Protein AF-A0A947CRC7-F1 (afdb_monomer_lite)

Secondary structure (DSSP, 8-state):
--------------------HHHHHHHHHHHHHHHHSSSSEEEEETTEEEEESSHHHHHHHHHHHHTSTTTTTT--HHHHHHHHHH---SSSSBPPPGGGS--

Structure (mmCIF, N/CA/C/O backbone):
data_AF-A0A947CRC7-F1
#
_entry.id   AF-A0A947CRC7-F1
#
loop_
_atom_site.group_PDB
_atom_site.id
_atom_site.type_symbol
_atom_site.label_atom_id
_atom_site.label_alt_id
_atom_site.label_comp_id
_atom_site.label_asym_id
_atom_site.label_entity_id
_atom_site.label_seq_id
_atom_site.pdbx_PDB_ins_code
_atom_site.Cartn_x
_atom_site.Cartn_y
_atom_site.Cartn_z
_atom_site.occupancy
_atom_site.B_iso_or_equiv
_atom_site.auth_seq_id
_atom_site.auth_comp_id
_atom_site.auth_asym_id
_atom_site.auth_atom_id
_atom_site.pdbx_PDB_model_num
ATOM 1 N N . MET A 1 1 ? -13.797 -27.991 -42.449 1.00 42.94 1 MET A N 1
ATOM 2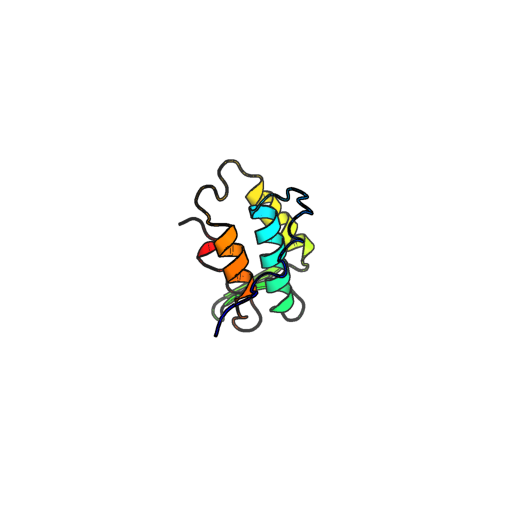 C CA . MET A 1 1 ? -12.373 -28.157 -42.091 1.00 42.94 1 MET A CA 1
ATOM 3 C C . MET A 1 1 ? -11.664 -26.827 -42.311 1.00 42.94 1 MET A C 1
ATOM 5 O O . MET A 1 1 ? -11.766 -26.327 -43.418 1.00 42.94 1 MET A O 1
ATOM 9 N N . LEU A 1 2 ? -10.967 -26.322 -41.275 1.00 43.25 2 LEU A N 1
ATOM 10 C CA . LEU A 1 2 ? -10.079 -25.135 -41.240 1.00 43.25 2 LEU A CA 1
ATOM 11 C C . LEU A 1 2 ? -10.786 -23.771 -41.457 1.00 43.25 2 LEU A C 1
ATOM 13 O O . LEU A 1 2 ? -11.602 -23.645 -42.350 1.00 43.25 2 LEU A O 1
ATOM 17 N N . LYS A 1 3 ? -10.539 -22.692 -40.704 1.00 39.03 3 LYS A N 1
ATOM 18 C CA . LYS A 1 3 ? -9.402 -22.310 -39.850 1.00 39.03 3 LYS A CA 1
ATOM 19 C C . LYS A 1 3 ? -9.865 -21.245 -38.837 1.00 39.03 3 LYS A C 1
ATOM 21 O O . LYS A 1 3 ? -10.722 -20.424 -39.136 1.00 39.03 3 LYS A O 1
ATOM 26 N N . ARG A 1 4 ? -9.260 -21.291 -37.651 1.00 52.75 4 ARG A N 1
ATOM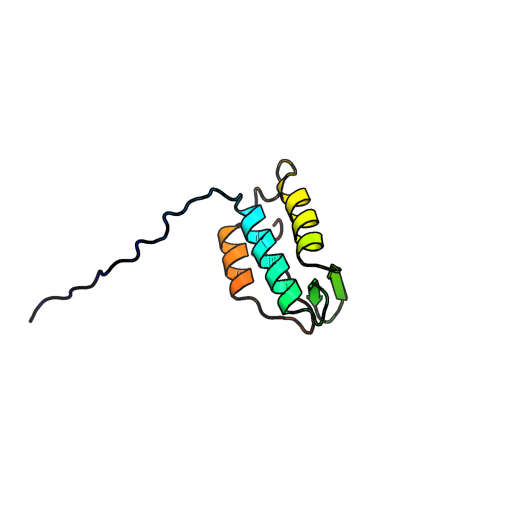 27 C CA . ARG A 1 4 ? -9.367 -20.334 -36.543 1.00 52.75 4 ARG A CA 1
ATOM 28 C C . ARG A 1 4 ? -9.008 -18.916 -37.008 1.00 52.75 4 ARG A C 1
ATOM 30 O O . ARG A 1 4 ? -7.975 -18.755 -37.650 1.00 52.75 4 ARG A O 1
ATOM 37 N N . VAL A 1 5 ? -9.786 -17.919 -36.594 1.00 48.03 5 VAL A N 1
ATOM 38 C CA . VAL A 1 5 ? -9.334 -16.522 -36.500 1.00 48.03 5 VAL A CA 1
ATOM 39 C C . VAL A 1 5 ? -9.546 -16.095 -35.051 1.00 48.03 5 VAL A C 1
ATOM 41 O O . VAL A 1 5 ? -10.604 -15.620 -34.659 1.00 48.03 5 VAL A O 1
ATOM 44 N N . TRP A 1 6 ? -8.541 -16.408 -34.236 1.00 51.34 6 TRP A N 1
ATOM 45 C CA . TRP A 1 6 ? -8.213 -15.634 -33.044 1.00 51.34 6 TRP A CA 1
ATOM 46 C C . TRP A 1 6 ? -7.574 -14.315 -33.506 1.00 51.34 6 TRP A C 1
ATOM 48 O O . TRP A 1 6 ? -6.994 -14.302 -34.590 1.00 51.34 6 TRP A O 1
ATOM 58 N N . LEU A 1 7 ? -7.601 -13.288 -32.647 1.00 51.75 7 LEU A N 1
ATOM 59 C CA . LEU A 1 7 ? -6.914 -11.982 -32.752 1.00 51.75 7 LEU A CA 1
ATOM 60 C C . LEU A 1 7 ? -7.787 -10.803 -33.215 1.00 51.75 7 LEU A C 1
ATOM 62 O O . LEU A 1 7 ? -7.672 -10.306 -34.328 1.00 51.75 7 LEU A O 1
ATOM 66 N N . LEU A 1 8 ? -8.582 -10.292 -32.280 1.00 51.62 8 LEU A N 1
ATOM 67 C CA . LEU A 1 8 ? -8.821 -8.859 -32.093 1.00 51.62 8 LEU A CA 1
ATOM 68 C C . LEU A 1 8 ? -8.641 -8.672 -30.582 1.00 51.62 8 LEU A C 1
ATOM 70 O O . LEU A 1 8 ? -9.477 -9.113 -29.809 1.00 51.62 8 LEU A O 1
ATOM 74 N N . GLY A 1 9 ? -7.492 -8.260 -30.069 1.00 45.28 9 GLY A N 1
ATOM 75 C CA . GLY A 1 9 ? -6.717 -7.103 -30.491 1.00 45.28 9 GLY A CA 1
ATOM 76 C C . GLY A 1 9 ? -6.578 -6.238 -29.244 1.00 45.28 9 GLY A C 1
ATOM 77 O O . GLY A 1 9 ? -7.165 -5.167 -29.165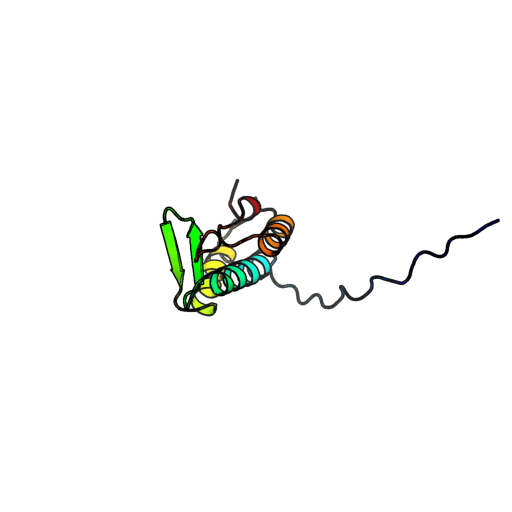 1.00 45.28 9 GLY A O 1
ATOM 78 N N . ALA A 1 10 ? -5.896 -6.787 -28.234 1.00 51.88 10 ALA A N 1
ATOM 79 C CA . ALA A 1 10 ? -5.477 -6.070 -27.041 1.00 51.88 10 ALA A CA 1
ATOM 80 C C . ALA A 1 10 ? -4.485 -4.988 -27.481 1.00 51.88 10 ALA A C 1
ATOM 82 O O . ALA A 1 10 ? -3.326 -5.279 -27.766 1.00 51.88 10 ALA A O 1
ATOM 83 N N . LEU A 1 11 ? -4.973 -3.762 -27.650 1.00 51.62 11 LEU A N 1
ATOM 84 C CA . LEU A 1 11 ? -4.154 -2.634 -28.073 1.00 51.62 11 LEU A CA 1
ATOM 85 C C . LEU A 1 11 ? -4.716 -1.335 -27.494 1.00 51.62 11 LEU A C 1
ATOM 87 O O . LEU A 1 11 ? -5.252 -0.518 -28.229 1.00 51.62 11 LEU A O 1
ATOM 91 N N . LEU A 1 12 ? -4.613 -1.176 -26.173 1.00 47.69 12 LEU A N 1
ATOM 92 C CA . LEU A 1 12 ? -4.823 0.099 -25.467 1.00 47.69 12 LEU A CA 1
ATOM 93 C C . LEU A 1 12 ? -3.934 0.218 -24.205 1.00 47.69 12 LEU A C 1
ATOM 95 O O . LEU A 1 12 ? -4.263 0.956 -23.289 1.00 47.69 12 LEU A O 1
ATOM 99 N N . ALA A 1 13 ? -2.779 -0.458 -24.167 1.00 48.44 13 ALA A N 1
ATOM 100 C CA . ALA A 1 13 ? -1.758 -0.287 -23.120 1.00 48.44 13 ALA A CA 1
ATOM 101 C C . ALA A 1 13 ? -0.670 0.727 -23.544 1.00 48.44 13 ALA A C 1
ATOM 103 O O . ALA A 1 13 ? 0.522 0.475 -23.408 1.00 48.44 13 ALA A O 1
ATOM 104 N N . ALA A 1 14 ? -1.074 1.847 -24.156 1.00 44.84 14 ALA A N 1
ATOM 105 C CA . ALA A 1 14 ? -0.159 2.859 -24.700 1.00 44.84 14 ALA A CA 1
ATOM 106 C C . ALA A 1 14 ? -0.528 4.292 -24.278 1.00 44.84 14 ALA A C 1
ATOM 108 O O . ALA A 1 14 ? -0.453 5.226 -25.074 1.00 44.84 14 ALA A O 1
ATOM 109 N N . LEU A 1 15 ? -0.893 4.468 -23.008 1.00 43.09 15 LEU A N 1
ATOM 110 C CA . LEU A 1 15 ? -0.729 5.73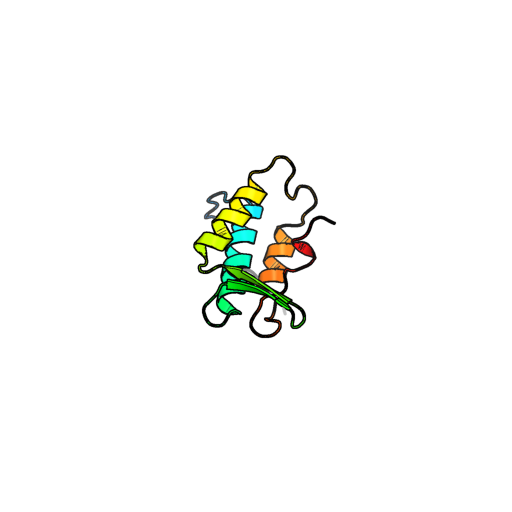5 -22.295 1.00 43.09 15 LEU A CA 1
ATOM 111 C C . LEU A 1 15 ? 0.244 5.499 -21.139 1.00 43.09 15 LEU A C 1
ATOM 113 O O . LEU A 1 15 ? -0.124 5.563 -19.975 1.00 43.09 15 LEU A O 1
ATOM 117 N N . GLY A 1 16 ? 1.495 5.187 -21.487 1.00 39.97 16 GLY A N 1
ATOM 118 C CA . GLY A 1 16 ? 2.613 5.319 -20.563 1.00 39.97 16 GLY A CA 1
ATOM 119 C C . GLY A 1 16 ? 2.822 6.797 -20.235 1.00 39.97 16 GLY A C 1
ATOM 120 O O . GLY A 1 16 ? 3.604 7.479 -20.893 1.00 39.97 16 GLY A O 1
ATOM 121 N N . CYS A 1 17 ? 2.093 7.291 -19.238 1.00 41.16 17 CYS A N 1
ATOM 122 C CA . CYS A 1 17 ? 2.649 8.239 -18.285 1.00 41.16 17 CYS A CA 1
ATOM 123 C C . CYS A 1 17 ? 3.438 7.360 -17.315 1.00 41.16 17 CYS A C 1
ATOM 125 O O . CYS A 1 17 ? 2.837 6.529 -16.647 1.00 41.16 17 CYS A O 1
ATOM 127 N N . GLY A 1 18 ? 4.767 7.437 -17.342 1.00 44.34 18 GLY A N 1
ATOM 128 C CA . GLY A 1 18 ? 5.620 6.646 -16.458 1.00 44.34 18 GLY A CA 1
ATOM 129 C C . GLY A 1 18 ? 5.462 7.109 -15.017 1.00 44.34 18 GLY A C 1
ATOM 130 O O . GLY A 1 18 ? 6.221 7.969 -14.578 1.00 44.34 18 GLY A O 1
ATOM 131 N N . SER A 1 19 ? 4.452 6.588 -14.330 1.00 60.22 19 SER A N 1
ATOM 132 C CA . SER A 1 19 ? 4.406 6.577 -12.875 1.00 60.22 19 SER A CA 1
ATOM 133 C C . SER A 1 19 ? 5.391 5.514 -12.403 1.00 60.22 19 SER A C 1
ATOM 135 O O . SER A 1 19 ? 5.510 4.456 -13.025 1.00 60.22 19 SER A O 1
ATOM 137 N N . ASP A 1 20 ? 6.150 5.826 -11.360 1.00 84.25 20 ASP A N 1
ATOM 138 C CA . ASP A 1 20 ? 7.022 4.852 -10.717 1.00 84.25 20 ASP A CA 1
ATOM 139 C C . ASP A 1 20 ? 6.172 3.645 -10.260 1.00 84.25 20 ASP A C 1
ATOM 141 O O . ASP A 1 20 ? 5.068 3.858 -9.748 1.00 84.25 20 ASP A O 1
ATOM 145 N N . PRO A 1 21 ? 6.604 2.387 -10.471 1.00 88.50 21 PRO A N 1
ATOM 146 C CA . PRO A 1 21 ? 5.793 1.224 -10.111 1.00 88.50 21 PRO A CA 1
ATOM 147 C C . PRO A 1 21 ? 5.477 1.169 -8.606 1.00 88.50 21 PRO A C 1
ATOM 149 O O . PRO A 1 21 ? 4.416 0.672 -8.230 1.00 88.50 21 PRO A O 1
ATOM 152 N N . CYS A 1 22 ? 6.329 1.751 -7.753 1.00 88.81 22 CYS A N 1
ATOM 153 C CA . CYS A 1 22 ? 6.029 1.945 -6.338 1.00 88.81 22 CYS A CA 1
ATOM 154 C C . CYS A 1 22 ? 4.903 2.968 -6.140 1.00 88.81 22 CYS A C 1
ATOM 156 O O . CYS A 1 22 ? 4.004 2.732 -5.336 1.00 88.81 22 CYS A O 1
ATOM 158 N N . GLU A 1 23 ? 4.893 4.081 -6.883 1.00 89.56 23 GLU A N 1
ATOM 159 C CA . GLU A 1 23 ? 3.821 5.088 -6.811 1.00 89.56 23 GLU A CA 1
ATOM 160 C C . GLU A 1 23 ? 2.473 4.490 -7.249 1.00 89.56 23 GLU A C 1
ATOM 162 O O . GLU A 1 23 ? 1.477 4.648 -6.543 1.00 89.56 23 GLU A O 1
ATOM 167 N N . GLU A 1 24 ? 2.441 3.711 -8.337 1.00 91.56 24 GLU A N 1
ATOM 168 C CA . GLU A 1 24 ? 1.218 3.015 -8.766 1.00 91.56 24 GLU A CA 1
ATOM 169 C C . GLU A 1 24 ? 0.739 1.986 -7.728 1.00 91.56 24 GLU A C 1
ATOM 171 O O . GLU A 1 24 ? -0.449 1.953 -7.383 1.00 91.56 24 GLU A O 1
ATOM 176 N N . ALA A 1 25 ? 1.647 1.158 -7.203 1.00 92.00 25 ALA A N 1
ATOM 177 C CA . ALA A 1 25 ? 1.323 0.199 -6.150 1.00 92.00 25 ALA A CA 1
ATOM 178 C C . ALA A 1 25 ? 0.759 0.902 -4.907 1.00 92.00 25 ALA A C 1
ATOM 180 O O . ALA A 1 25 ? -0.257 0.478 -4.357 1.00 92.00 25 ALA A O 1
ATOM 181 N N . SER A 1 26 ? 1.362 2.023 -4.517 1.00 91.31 26 SER A N 1
ATOM 182 C CA . SER A 1 26 ? 0.955 2.839 -3.372 1.00 91.31 26 SER A CA 1
ATOM 183 C C . SER A 1 26 ? -0.451 3.410 -3.535 1.00 91.31 26 SER A C 1
ATOM 185 O O . SER A 1 26 ? -1.272 3.307 -2.623 1.00 91.31 26 SER A O 1
ATOM 187 N N . GLU A 1 27 ? -0.770 3.963 -4.708 1.00 93.88 27 GLU A N 1
ATOM 188 C CA . GLU A 1 27 ? -2.114 4.465 -5.008 1.00 93.88 27 GLU A CA 1
ATOM 189 C C . GLU A 1 27 ? -3.169 3.360 -4.883 1.00 93.88 27 GLU A C 1
ATOM 191 O O . GLU A 1 27 ? -4.242 3.578 -4.308 1.00 93.88 27 GLU A O 1
ATOM 196 N N . LYS A 1 28 ? -2.871 2.160 -5.397 1.00 94.88 28 LYS A N 1
ATOM 197 C CA . LYS A 1 28 ? -3.783 1.010 -5.326 1.00 94.88 28 LYS A CA 1
ATOM 198 C C . LYS A 1 28 ? -3.933 0.487 -3.901 1.00 94.88 28 LYS A C 1
ATOM 200 O O . LYS A 1 28 ? -5.062 0.250 -3.473 1.00 94.88 28 LYS A O 1
ATOM 205 N N . LEU A 1 29 ? -2.833 0.361 -3.159 1.00 94.56 29 LEU A N 1
ATOM 206 C CA . LEU A 1 29 ? -2.831 -0.051 -1.754 1.00 94.56 29 LEU A CA 1
ATOM 207 C C . LEU A 1 29 ? -3.690 0.894 -0.913 1.00 94.56 29 LEU A C 1
ATOM 209 O O . LEU A 1 29 ? -4.603 0.452 -0.216 1.00 94.56 29 LEU A O 1
ATOM 213 N N . CYS A 1 30 ? -3.450 2.202 -1.026 1.00 95.75 30 CYS A N 1
ATOM 214 C CA . CYS A 1 30 ? -4.208 3.213 -0.299 1.00 95.75 30 CYS A CA 1
ATOM 215 C C . CYS A 1 30 ? -5.684 3.211 -0.690 1.00 95.75 30 CYS A C 1
ATOM 217 O O . CYS A 1 30 ? -6.545 3.240 0.188 1.00 95.75 30 CYS A O 1
ATOM 219 N N . ALA A 1 31 ? -6.001 3.125 -1.987 1.00 95.94 31 ALA A N 1
ATOM 220 C CA . ALA A 1 31 ? -7.384 3.015 -2.439 1.00 95.94 31 ALA A CA 1
ATOM 221 C C . ALA A 1 31 ? -8.082 1.806 -1.804 1.00 95.94 31 ALA A C 1
ATOM 223 O O . ALA A 1 31 ? -9.188 1.940 -1.280 1.00 95.94 31 ALA A O 1
ATOM 224 N N . ARG A 1 32 ? -7.412 0.650 -1.778 1.00 95.62 32 ARG A N 1
ATOM 225 C CA . ARG A 1 32 ? -7.982 -0.578 -1.231 1.00 95.62 32 ARG A CA 1
ATOM 226 C C . ARG A 1 32 ? -8.164 -0.522 0.282 1.00 95.62 32 ARG A C 1
ATOM 228 O O . ARG A 1 32 ? -9.212 -0.929 0.778 1.00 95.62 32 ARG A O 1
ATOM 235 N N . ALA A 1 33 ? -7.213 0.063 1.004 1.00 96.38 33 ALA A N 1
ATOM 236 C CA . ALA A 1 33 ? -7.338 0.321 2.436 1.00 96.38 33 ALA A CA 1
ATOM 237 C C . ALA A 1 33 ? -8.525 1.235 2.773 1.00 96.38 33 ALA A C 1
ATOM 239 O O . ALA A 1 33 ? -9.251 0.959 3.727 1.00 96.38 33 ALA A O 1
ATOM 240 N N . CYS A 1 34 ? -8.768 2.285 1.982 1.00 95.75 34 CYS A N 1
ATOM 241 C CA . CYS A 1 34 ? -9.936 3.159 2.150 1.00 95.75 34 CYS A CA 1
ATOM 242 C C . CYS A 1 34 ? -11.257 2.472 1.796 1.00 95.75 34 CYS A C 1
ATOM 244 O O . CYS A 1 34 ? -12.284 2.774 2.391 1.00 95.75 34 CYS A O 1
ATOM 246 N N . GLU A 1 35 ? -11.255 1.575 0.809 1.00 95.38 35 GLU A N 1
ATOM 247 C CA . GLU A 1 35 ? -12.444 0.793 0.456 1.00 95.38 35 GLU A CA 1
ATOM 248 C C . GLU A 1 35 ? -12.797 -0.238 1.529 1.00 95.38 35 GLU A C 1
ATOM 250 O O . GLU A 1 35 ? -13.976 -0.520 1.745 1.00 95.38 35 GLU A O 1
ATOM 255 N N . CYS A 1 36 ? -11.785 -0.817 2.176 1.00 94.56 36 CYS A N 1
ATOM 256 C CA . CYS A 1 36 ? -11.973 -1.764 3.267 1.00 94.56 36 CYS A CA 1
ATOM 257 C C . CYS A 1 36 ? -12.358 -1.086 4.580 1.00 94.56 36 CYS A C 1
ATOM 259 O O . CYS A 1 36 ? -13.115 -1.661 5.360 1.00 94.56 36 CYS A O 1
ATOM 261 N N . GLY A 1 37 ? -11.837 0.112 4.834 1.00 88.31 37 GLY A N 1
ATOM 262 C CA . GLY A 1 37 ? -12.119 0.831 6.061 1.00 88.31 37 GLY A CA 1
ATOM 263 C C . GLY A 1 37 ? -13.471 1.540 6.050 1.00 88.31 37 GLY A C 1
ATOM 264 O O . GLY A 1 37 ? -13.950 2.069 5.050 1.00 88.31 37 GLY A O 1
ATOM 265 N N . ASN A 1 38 ? -14.123 1.549 7.209 1.00 85.50 38 ASN A N 1
ATOM 266 C CA . ASN A 1 38 ? -15.460 2.112 7.382 1.00 85.50 38 ASN A CA 1
ATOM 267 C C . ASN A 1 38 ? -15.406 3.606 7.758 1.00 85.50 38 ASN A C 1
ATOM 269 O O . ASN A 1 38 ? -15.934 4.019 8.792 1.00 85.50 38 ASN A O 1
ATOM 273 N N . GLY A 1 39 ? -14.730 4.405 6.929 1.00 84.56 39 GLY A N 1
ATOM 274 C CA . GLY A 1 39 ? -14.569 5.855 7.105 1.00 84.56 39 GLY A CA 1
ATOM 275 C C . GLY A 1 39 ? -13.117 6.334 7.085 1.00 84.56 39 GLY A C 1
ATOM 276 O O . GLY A 1 39 ? -12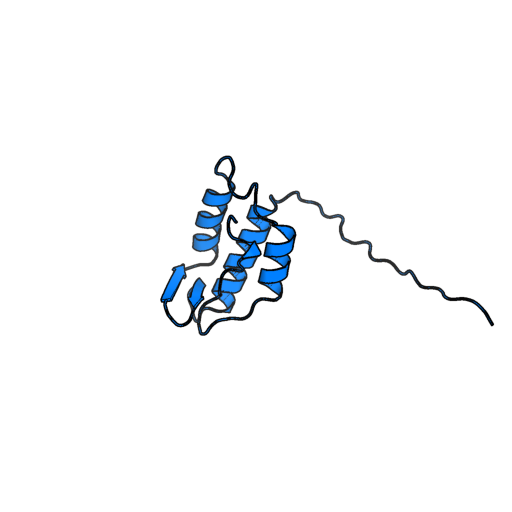.876 7.450 6.638 1.00 84.56 39 GLY A O 1
ATOM 277 N N . ASP A 1 40 ? -12.183 5.466 7.474 1.00 93.31 40 ASP A N 1
ATOM 278 C CA . ASP A 1 40 ? -10.734 5.690 7.427 1.00 93.31 40 ASP A CA 1
ATOM 279 C C . ASP A 1 40 ? -10.078 4.704 6.449 1.00 93.31 40 ASP A C 1
ATOM 281 O O . ASP A 1 40 ? -10.669 3.688 6.094 1.00 93.31 40 ASP A O 1
ATOM 285 N N . CYS A 1 41 ? -8.840 4.958 6.033 1.00 95.50 41 CYS A N 1
ATOM 286 C CA . CYS A 1 41 ? -8.061 4.030 5.215 1.00 95.50 41 CYS A CA 1
ATOM 287 C C . CYS A 1 41 ? -7.188 3.161 6.112 1.00 95.50 41 CYS A C 1
ATOM 289 O O . CYS A 1 41 ? -6.178 3.636 6.627 1.00 95.50 41 CYS A O 1
ATOM 291 N N . ALA A 1 42 ? -7.583 1.908 6.327 1.00 95.94 42 ALA A N 1
ATOM 292 C CA . ALA A 1 42 ? -6.943 1.050 7.316 1.00 95.94 42 ALA A CA 1
ATOM 293 C C . ALA A 1 42 ? -6.180 -0.113 6.679 1.00 95.94 42 ALA A C 1
ATOM 295 O O . ALA A 1 42 ? -6.733 -0.847 5.862 1.00 95.94 42 ALA A O 1
ATOM 296 N N . PHE A 1 43 ? -4.934 -0.309 7.111 1.00 94.44 43 PHE A N 1
ATOM 297 C CA . PHE A 1 43 ? -4.133 -1.496 6.821 1.00 94.44 43 PHE A CA 1
ATOM 298 C C . PHE A 1 43 ? -4.012 -2.377 8.053 1.00 94.44 43 PHE A C 1
ATOM 300 O O . PHE A 1 43 ? -3.826 -1.868 9.158 1.00 94.44 43 PHE A O 1
ATOM 307 N N . GLY A 1 44 ? -4.070 -3.690 7.866 1.00 92.94 44 GLY A N 1
ATOM 308 C CA . GLY A 1 44 ? -3.892 -4.669 8.932 1.00 92.94 44 GLY A CA 1
ATOM 309 C C . GLY A 1 44 ? -4.940 -5.768 8.892 1.00 92.94 44 GLY A C 1
ATOM 310 O O . GLY A 1 44 ? -5.465 -6.116 7.835 1.00 92.94 44 GLY A O 1
ATOM 311 N N . ASP A 1 45 ? -5.228 -6.325 10.061 1.00 89.56 45 ASP A N 1
ATOM 312 C CA . ASP A 1 45 ? -6.111 -7.472 10.214 1.00 89.56 45 ASP A CA 1
ATOM 313 C C . ASP A 1 45 ? -6.966 -7.377 11.490 1.00 89.56 45 ASP A C 1
ATOM 315 O O . ASP A 1 45 ? -7.051 -6.347 12.160 1.00 89.56 45 ASP A O 1
ATOM 319 N N . MET A 1 46 ? -7.616 -8.486 11.851 1.00 85.06 46 MET A N 1
ATOM 320 C CA . MET A 1 46 ? -8.458 -8.573 13.048 1.00 85.06 46 MET A CA 1
ATOM 321 C C . MET A 1 46 ? -7.694 -8.430 14.377 1.00 85.06 46 MET A C 1
ATOM 323 O O . MET A 1 46 ? -8.324 -8.328 15.430 1.00 85.06 46 MET A O 1
ATOM 327 N N . THR A 1 47 ? -6.363 -8.488 14.361 1.00 88.62 47 THR A N 1
ATOM 328 C CA . THR A 1 47 ? -5.503 -8.377 15.545 1.00 88.62 47 THR A CA 1
ATOM 329 C C . THR A 1 47 ? -5.012 -6.951 15.773 1.00 88.62 47 THR A C 1
ATOM 331 O O . THR A 1 47 ? -4.759 -6.571 16.919 1.00 88.62 47 THR A O 1
ATOM 334 N N . GLY A 1 48 ? -4.937 -6.146 14.715 1.00 88.88 48 GLY A N 1
ATOM 335 C CA . GLY A 1 48 ? -4.568 -4.743 14.786 1.00 88.88 48 GLY A CA 1
ATOM 336 C C . GLY A 1 48 ? -4.506 -4.097 13.408 1.00 88.88 48 GLY A C 1
ATOM 337 O O . GLY A 1 48 ? -4.244 -4.756 12.403 1.00 88.88 48 GLY A O 1
ATOM 338 N N . SER A 1 49 ? -4.724 -2.785 13.378 1.00 93.12 49 SER A N 1
ATOM 339 C CA . SER A 1 49 ? -4.683 -1.995 12.154 1.00 93.12 49 SER A CA 1
ATOM 340 C C . SER A 1 49 ? -4.045 -0.627 12.378 1.00 93.12 49 SER A C 1
ATOM 342 O O . SER A 1 49 ? -4.128 -0.054 13.467 1.00 93.12 49 SER A O 1
ATOM 344 N N . ILE A 1 50 ? -3.446 -0.090 11.320 1.00 92.69 50 ILE A N 1
ATOM 345 C CA . ILE A 1 50 ? -3.009 1.302 11.206 1.00 92.69 50 ILE A CA 1
ATOM 346 C C . ILE A 1 50 ? -3.997 2.002 10.279 1.00 92.69 50 ILE A C 1
ATOM 348 O O . ILE A 1 50 ? -4.314 1.471 9.219 1.00 92.69 50 ILE A O 1
ATOM 352 N N . SER A 1 51 ? -4.484 3.175 10.670 1.00 94.19 51 SER A N 1
ATOM 353 C CA . SER A 1 51 ? -5.482 3.932 9.914 1.00 94.19 51 SER A CA 1
ATOM 354 C C . SER A 1 51 ? -4.963 5.303 9.499 1.00 94.19 51 SER A C 1
ATOM 356 O O . SER A 1 51 ? -4.274 5.978 10.267 1.00 94.19 51 SER A O 1
ATOM 358 N N . PHE A 1 52 ? -5.365 5.731 8.310 1.00 95.56 52 PHE A N 1
ATOM 359 C CA . PHE A 1 52 ? -5.163 7.074 7.783 1.00 95.56 52 PHE A CA 1
ATOM 360 C C . PHE A 1 52 ? -6.514 7.773 7.641 1.00 95.56 52 PHE A C 1
ATOM 362 O O . PHE A 1 52 ? -7.478 7.162 7.185 1.00 95.56 52 PHE A O 1
ATOM 369 N N . GLU A 1 53 ? -6.576 9.054 8.006 1.00 95.00 53 GLU A N 1
ATOM 370 C CA . GLU A 1 53 ? -7.811 9.854 7.934 1.00 95.00 53 GLU A CA 1
ATOM 371 C C . GLU A 1 53 ? -8.283 10.059 6.487 1.00 95.00 53 GLU A C 1
ATOM 373 O O . GLU A 1 53 ? -9.464 10.288 6.225 1.00 95.00 53 GLU A O 1
ATOM 378 N N . SER A 1 54 ? -7.362 9.989 5.524 1.00 94.19 54 SER A N 1
ATOM 379 C CA . SER A 1 54 ? -7.685 10.113 4.113 1.00 94.19 54 SER A CA 1
ATOM 380 C C . SER A 1 54 ? -6.762 9.289 3.222 1.00 94.19 54 SER A C 1
ATOM 382 O O . SER A 1 54 ? -5.633 8.941 3.580 1.00 94.19 54 SER A O 1
ATOM 384 N N . ARG A 1 55 ? -7.240 9.036 1.998 1.00 94.38 55 ARG A N 1
ATOM 385 C CA . ARG A 1 55 ? -6.449 8.401 0.939 1.00 94.38 55 ARG A CA 1
ATOM 386 C C . ARG A 1 55 ? -5.161 9.175 0.658 1.00 94.38 55 ARG A C 1
ATOM 388 O O . ARG A 1 55 ? -4.115 8.565 0.495 1.00 94.38 55 ARG A O 1
ATOM 395 N N . SER A 1 56 ? -5.231 10.504 0.639 1.00 93.75 56 SER A N 1
ATOM 396 C CA . SER A 1 56 ? -4.070 11.347 0.355 1.00 93.75 56 SER A CA 1
ATOM 397 C C . SER A 1 56 ? -3.014 11.276 1.457 1.00 93.75 56 SER A C 1
ATOM 399 O O . SER A 1 56 ? -1.829 11.281 1.142 1.00 93.75 56 SER A O 1
ATOM 401 N N . ASP A 1 57 ? -3.413 11.160 2.727 1.00 94.00 57 ASP A N 1
ATOM 402 C CA . ASP A 1 57 ? -2.453 11.003 3.831 1.00 94.00 57 ASP A CA 1
ATOM 403 C C . ASP A 1 57 ? -1.706 9.669 3.733 1.00 94.00 57 ASP A C 1
ATOM 405 O O . ASP A 1 57 ? -0.495 9.614 3.954 1.00 94.00 57 ASP A O 1
ATOM 409 N N . CYS A 1 58 ? -2.418 8.612 3.335 1.00 93.69 58 CYS A N 1
ATOM 410 C CA . CYS A 1 58 ? -1.817 7.324 3.013 1.00 93.69 58 CYS A CA 1
ATOM 411 C C . CYS A 1 58 ? -0.826 7.447 1.843 1.00 93.69 58 CYS A C 1
ATOM 413 O O . CYS A 1 58 ? 0.341 7.079 1.978 1.00 93.69 58 CYS A O 1
ATOM 415 N N . GLU A 1 59 ? -1.260 8.019 0.715 1.00 92.19 59 GLU A N 1
ATOM 416 C CA . GLU A 1 59 ? -0.440 8.141 -0.497 1.00 92.19 59 GLU A CA 1
ATOM 417 C C . GLU A 1 59 ? 0.830 8.965 -0.256 1.00 92.19 59 GLU A C 1
ATOM 419 O O . GLU A 1 59 ? 1.888 8.605 -0.762 1.00 92.19 59 GLU A O 1
ATOM 424 N N . ILE A 1 60 ? 0.770 10.032 0.549 1.00 91.75 60 ILE A N 1
ATOM 425 C CA . ILE A 1 60 ? 1.944 10.855 0.886 1.00 91.75 60 ILE A CA 1
ATOM 426 C C . ILE A 1 60 ? 3.005 10.037 1.628 1.00 91.75 60 ILE A C 1
ATOM 428 O O . ILE A 1 60 ? 4.196 10.177 1.342 1.00 91.75 60 ILE A O 1
ATOM 432 N N . LEU A 1 61 ? 2.596 9.195 2.579 1.00 88.62 61 LEU A N 1
ATOM 433 C CA . LEU A 1 61 ? 3.531 8.369 3.342 1.00 88.62 61 LEU A CA 1
ATOM 434 C C . LEU A 1 61 ? 4.192 7.312 2.469 1.00 88.62 61 LEU A C 1
ATOM 436 O O . LEU A 1 61 ? 5.412 7.152 2.522 1.00 88.62 61 LEU A O 1
ATOM 440 N N . PHE A 1 62 ? 3.405 6.627 1.645 1.00 87.06 62 PHE A N 1
ATOM 441 C CA . PHE A 1 62 ? 3.948 5.639 0.725 1.00 87.06 62 PHE A CA 1
ATOM 442 C C . PHE A 1 62 ? 4.820 6.278 -0.358 1.00 87.06 62 PHE A C 1
ATOM 444 O O . PHE A 1 62 ? 5.901 5.775 -0.639 1.00 87.06 62 PHE A O 1
ATOM 451 N N . LYS A 1 63 ? 4.443 7.447 -0.883 1.00 87.25 63 LYS A N 1
ATOM 452 C CA . LYS A 1 63 ? 5.285 8.206 -1.811 1.00 87.25 63 LYS A CA 1
ATOM 453 C C . LYS A 1 63 ? 6.636 8.561 -1.198 1.00 87.25 63 LYS A C 1
ATOM 455 O O . LYS A 1 63 ? 7.663 8.395 -1.847 1.00 87.25 63 LYS A O 1
ATOM 460 N N . PHE A 1 64 ? 6.650 9.001 0.060 1.00 86.94 64 PHE A N 1
ATOM 461 C CA . PHE A 1 64 ? 7.901 9.259 0.768 1.00 86.94 64 PHE A CA 1
ATOM 462 C C . PHE A 1 64 ? 8.750 7.988 0.914 1.00 86.94 64 PHE A C 1
ATOM 464 O O . PHE A 1 64 ? 9.973 8.063 0.835 1.00 86.94 64 PHE A O 1
ATOM 471 N N . ALA A 1 65 ? 8.118 6.825 1.099 1.00 86.62 65 ALA A N 1
ATOM 472 C CA . ALA A 1 65 ? 8.822 5.549 1.101 1.00 86.62 65 ALA A CA 1
ATOM 473 C C . ALA A 1 65 ? 9.427 5.240 -0.278 1.00 86.62 65 ALA A C 1
ATOM 475 O O . ALA A 1 65 ? 10.615 4.946 -0.335 1.00 86.62 65 ALA A O 1
ATOM 476 N N . CYS A 1 66 ? 8.665 5.399 -1.365 1.00 86.50 66 CYS A N 1
ATOM 477 C CA . CYS A 1 66 ? 9.133 5.184 -2.739 1.00 86.50 66 CYS A CA 1
ATOM 478 C C . CYS A 1 66 ? 10.310 6.091 -3.139 1.00 86.50 66 CYS A C 1
ATOM 480 O O . CYS A 1 66 ? 11.152 5.700 -3.939 1.00 86.50 66 CYS A O 1
ATOM 482 N N . GLU A 1 67 ? 10.382 7.312 -2.600 1.00 87.00 67 GLU A N 1
ATOM 483 C CA . GLU A 1 67 ? 11.453 8.270 -2.912 1.00 87.00 67 GLU A CA 1
ATOM 484 C C . GLU A 1 67 ? 12.784 7.970 -2.195 1.00 87.00 67 GLU A C 1
ATOM 486 O O . GLU A 1 67 ? 13.801 8.601 -2.504 1.00 87.00 67 GLU A O 1
ATOM 491 N N . GLN A 1 68 ? 12.818 7.033 -1.238 1.00 84.44 68 GLN A N 1
ATOM 492 C CA . GLN A 1 68 ? 14.066 6.663 -0.571 1.00 84.44 68 GLN A CA 1
ATOM 493 C C . GLN A 1 68 ? 14.952 5.799 -1.477 1.00 84.44 68 GLN A C 1
ATOM 495 O O . GLN A 1 68 ? 14.490 4.862 -2.121 1.00 84.44 68 GLN A O 1
ATOM 500 N N . GLU A 1 69 ? 16.257 6.092 -1.503 1.00 76.94 69 GLU A N 1
ATOM 501 C CA . GLU A 1 69 ? 17.215 5.298 -2.279 1.00 76.94 69 GLU A CA 1
ATOM 502 C C . GLU A 1 69 ? 17.186 3.827 -1.839 1.00 76.94 69 GLU A C 1
ATOM 504 O O . GLU A 1 69 ? 17.423 3.512 -0.671 1.00 76.94 69 GLU A O 1
ATOM 509 N N . GLY A 1 70 ? 16.922 2.935 -2.796 1.00 72.25 70 GLY A N 1
ATOM 510 C CA . GLY A 1 70 ? 16.838 1.491 -2.580 1.00 72.25 70 GLY A CA 1
ATOM 511 C C . GLY A 1 70 ? 15.488 0.993 -2.064 1.00 72.25 70 GLY A C 1
ATOM 512 O O . GLY A 1 70 ? 15.347 -0.206 -1.831 1.00 72.25 70 GLY A O 1
ATOM 513 N N . ALA A 1 71 ? 14.497 1.872 -1.886 1.00 71.19 71 ALA A N 1
ATOM 514 C CA . ALA A 1 71 ? 13.163 1.459 -1.481 1.00 71.19 71 ALA A CA 1
ATOM 515 C C . ALA A 1 71 ? 12.518 0.584 -2.560 1.00 71.19 71 ALA A C 1
ATOM 517 O O . ALA A 1 71 ? 12.207 1.038 -3.659 1.00 71.19 71 ALA A O 1
ATOM 518 N N . GLY A 1 72 ? 12.309 -0.686 -2.221 1.00 74.94 72 GLY A N 1
ATOM 519 C CA . GLY A 1 72 ? 11.616 -1.625 -3.088 1.00 74.94 72 GLY A CA 1
ATOM 520 C C . GLY A 1 72 ? 12.427 -2.180 -4.249 1.00 74.94 72 GLY A C 1
ATOM 521 O O . GLY A 1 72 ? 11.841 -2.760 -5.159 1.00 74.94 72 GLY A O 1
ATOM 522 N N . ASP A 1 73 ? 13.759 -2.094 -4.198 1.00 82.56 73 ASP A N 1
ATOM 523 C CA . ASP A 1 73 ? 14.643 -2.750 -5.176 1.00 82.56 73 ASP A CA 1
ATOM 524 C C . ASP A 1 73 ? 14.450 -4.281 -5.214 1.00 82.56 73 ASP A C 1
ATOM 526 O O . ASP A 1 73 ? 14.768 -4.931 -6.211 1.00 82.56 73 ASP A O 1
ATOM 530 N N . ASN A 1 74 ? 13.921 -4.860 -4.130 1.00 84.69 74 ASN A N 1
ATOM 531 C CA . ASN A 1 74 ? 13.608 -6.287 -4.010 1.00 84.69 74 ASN A CA 1
ATOM 532 C C . ASN A 1 74 ? 12.098 -6.578 -3.991 1.00 84.69 74 ASN A C 1
ATOM 534 O O . ASN A 1 74 ? 11.701 -7.707 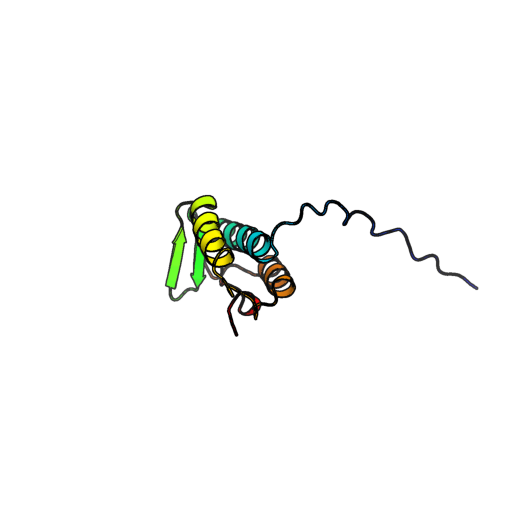-3.698 1.00 84.69 74 ASN A O 1
ATOM 538 N N . ILE A 1 75 ? 11.263 -5.579 -4.281 1.00 89.00 75 ILE A N 1
ATOM 539 C CA . ILE A 1 75 ? 9.809 -5.731 -4.324 1.00 89.00 75 ILE A CA 1
ATOM 540 C C . ILE A 1 75 ? 9.389 -6.013 -5.767 1.00 89.00 75 ILE A C 1
ATOM 542 O O . ILE A 1 75 ? 9.751 -5.293 -6.699 1.00 89.00 75 ILE A O 1
ATOM 546 N N . ASP A 1 76 ? 8.606 -7.074 -5.959 1.00 92.44 76 ASP A N 1
ATOM 547 C CA . ASP A 1 76 ? 7.954 -7.345 -7.239 1.00 92.44 76 ASP A CA 1
ATOM 548 C C . ASP A 1 76 ? 6.694 -6.480 -7.328 1.00 92.44 76 ASP A C 1
ATOM 550 O O . ASP A 1 76 ? 5.600 -6.886 -6.934 1.00 92.44 76 ASP A O 1
ATOM 554 N N . TRP A 1 77 ? 6.867 -5.240 -7.788 1.00 90.69 77 TRP A N 1
ATOM 555 C CA . TRP A 1 77 ? 5.784 -4.260 -7.838 1.00 90.69 77 TRP A CA 1
ATOM 556 C C . TRP A 1 77 ? 4.617 -4.691 -8.733 1.00 90.69 77 TRP A C 1
ATOM 558 O O . TRP A 1 77 ? 3.466 -4.417 -8.397 1.00 90.69 77 TRP A O 1
ATOM 568 N N . ASP A 1 78 ? 4.887 -5.413 -9.824 1.00 92.06 78 ASP A N 1
ATOM 569 C CA . ASP A 1 78 ? 3.838 -5.947 -10.698 1.00 92.06 78 ASP A CA 1
ATOM 570 C C . ASP A 1 78 ? 2.985 -6.979 -9.943 1.00 92.06 78 ASP A C 1
ATOM 572 O O . ASP A 1 78 ? 1.751 -6.945 -10.001 1.00 92.06 78 ASP A O 1
ATOM 576 N N . GLN A 1 79 ? 3.633 -7.873 -9.189 1.00 94.56 79 GLN A N 1
ATOM 577 C CA . GLN A 1 79 ? 2.938 -8.846 -8.350 1.00 94.56 79 GLN A CA 1
ATOM 578 C C . GLN A 1 79 ? 2.211 -8.169 -7.179 1.00 94.56 79 GLN A C 1
ATOM 580 O O . GLN A 1 79 ? 1.059 -8.501 -6.911 1.00 94.56 79 GLN A O 1
ATOM 585 N N . CYS A 1 80 ? 2.823 -7.168 -6.541 1.00 94.69 80 CYS A N 1
ATOM 586 C CA . CYS A 1 80 ? 2.193 -6.342 -5.510 1.00 94.69 80 CYS A CA 1
ATOM 587 C C . CYS A 1 80 ? 0.891 -5.694 -5.990 1.00 94.69 80 CYS A C 1
ATOM 589 O O . CYS A 1 80 ? -0.140 -5.774 -5.314 1.00 94.69 80 CYS A O 1
ATOM 591 N N . ILE A 1 81 ? 0.915 -5.089 -7.176 1.00 94.38 81 ILE A N 1
ATOM 592 C CA . ILE A 1 81 ? -0.265 -4.502 -7.808 1.00 94.38 81 ILE A CA 1
ATOM 593 C C . ILE A 1 81 ? -1.335 -5.575 -8.036 1.00 94.38 81 ILE A C 1
ATOM 595 O O . ILE A 1 81 ? -2.491 -5.379 -7.653 1.00 94.38 81 ILE A O 1
ATOM 599 N N . ALA A 1 82 ? -0.957 -6.720 -8.611 1.00 95.62 82 ALA A N 1
ATOM 600 C CA . ALA A 1 82 ? -1.889 -7.808 -8.890 1.00 95.62 82 ALA A CA 1
ATOM 601 C C . ALA A 1 82 ? -2.535 -8.374 -7.611 1.00 95.62 82 ALA A C 1
ATOM 603 O O . ALA A 1 82 ? -3.753 -8.576 -7.568 1.00 95.62 82 ALA A O 1
ATOM 604 N N . ASP A 1 83 ? -1.750 -8.583 -6.555 1.00 96.44 83 ASP A N 1
ATOM 605 C CA . ASP A 1 83 ? -2.243 -9.110 -5.282 1.00 96.44 83 ASP A CA 1
ATOM 606 C C . ASP A 1 83 ? -3.089 -8.083 -4.526 1.00 96.44 83 ASP A C 1
ATOM 608 O O . ASP A 1 83 ? -4.075 -8.449 -3.883 1.00 96.44 83 ASP A O 1
ATOM 612 N N . THR A 1 84 ? -2.793 -6.790 -4.674 1.00 95.81 84 THR A N 1
ATOM 613 C CA . THR A 1 84 ? -3.629 -5.711 -4.132 1.00 95.81 84 THR A CA 1
ATOM 614 C C . THR A 1 84 ? -5.019 -5.710 -4.768 1.00 95.81 84 THR A C 1
ATOM 616 O O . THR A 1 84 ? -6.033 -5.600 -4.074 1.00 95.81 84 THR A O 1
ATOM 619 N N . GLU A 1 85 ? -5.090 -5.881 -6.089 1.00 94.94 85 GLU A N 1
ATOM 620 C CA . GLU A 1 85 ? -6.358 -5.950 -6.822 1.00 94.94 85 GLU A CA 1
ATOM 621 C C . GLU A 1 85 ? -7.159 -7.218 -6.495 1.00 94.94 85 GLU A C 1
ATOM 623 O O . GLU A 1 85 ? -8.390 -7.179 -6.420 1.00 94.94 85 GLU A O 1
ATOM 628 N N . ALA A 1 86 ? -6.475 -8.343 -6.273 1.00 95.00 86 ALA A N 1
ATOM 629 C CA . ALA A 1 86 ? -7.100 -9.601 -5.872 1.00 95.00 86 ALA A CA 1
ATOM 630 C C . ALA A 1 86 ? -7.473 -9.646 -4.376 1.00 95.00 86 ALA A C 1
ATOM 632 O O . ALA A 1 86 ? -8.299 -10.471 -3.966 1.00 95.00 86 ALA A O 1
ATOM 633 N N . GLY A 1 87 ? -6.869 -8.774 -3.568 1.00 94.00 87 GLY A N 1
ATOM 634 C CA . GLY A 1 87 ? -6.951 -8.771 -2.118 1.00 94.00 87 GLY A CA 1
ATOM 635 C C . GLY A 1 87 ? -8.353 -8.505 -1.563 1.00 94.00 87 GLY A C 1
ATOM 636 O O . GLY A 1 87 ? -9.171 -7.748 -2.109 1.00 94.00 87 GLY A O 1
ATOM 637 N N . GLN A 1 88 ? -8.625 -9.126 -0.416 1.00 95.00 88 GLN A N 1
ATOM 638 C CA . GLN A 1 88 ? -9.876 -8.991 0.326 1.00 95.00 88 GLN A CA 1
ATOM 639 C C . GLN A 1 88 ? -9.638 -8.318 1.674 1.00 95.00 88 GLN A C 1
ATOM 641 O O . GLN A 1 88 ? -8.601 -8.514 2.300 1.00 95.00 88 GLN A O 1
ATOM 646 N N . CYS A 1 89 ? -10.632 -7.565 2.134 1.00 95.25 89 CYS A N 1
ATOM 647 C CA . CYS A 1 89 ? -10.601 -6.935 3.446 1.00 95.25 89 CYS A CA 1
ATOM 648 C C . CYS A 1 89 ? -10.606 -7.987 4.563 1.00 95.25 89 CYS A C 1
ATOM 650 O O . CYS A 1 89 ? -11.360 -8.964 4.511 1.00 95.25 89 CYS A O 1
ATOM 652 N N . ALA A 1 90 ? -9.810 -7.750 5.600 1.00 94.50 90 ALA A N 1
ATOM 653 C CA . ALA A 1 90 ? -9.776 -8.522 6.832 1.00 94.50 90 ALA A CA 1
ATOM 654 C C . ALA A 1 90 ? -10.509 -7.742 7.937 1.00 94.50 90 ALA A C 1
ATOM 656 O O . ALA A 1 90 ? -9.899 -7.093 8.782 1.00 94.50 90 ALA A O 1
ATOM 657 N N . GLY A 1 91 ? -11.844 -7.788 7.917 1.00 92.50 91 GLY A N 1
ATOM 658 C CA . GLY A 1 91 ? -12.669 -6.891 8.732 1.00 92.50 91 GLY A CA 1
ATOM 659 C C . GLY A 1 91 ? -12.738 -5.499 8.103 1.00 92.50 91 GLY A C 1
ATOM 660 O O . GLY A 1 91 ? -12.960 -5.401 6.898 1.00 92.50 91 GLY A O 1
ATOM 661 N N . ASP A 1 92 ? -12.523 -4.455 8.906 1.00 94.44 92 ASP A N 1
ATOM 662 C CA . ASP A 1 92 ? -12.529 -3.046 8.471 1.00 94.44 92 ASP A CA 1
ATOM 663 C C . ASP A 1 92 ? -11.124 -2.550 8.060 1.00 94.44 92 ASP A C 1
ATOM 665 O O . ASP A 1 92 ? -10.820 -1.364 8.165 1.00 94.44 92 ASP A O 1
ATOM 669 N N . ALA A 1 93 ? -10.232 -3.456 7.654 1.00 95.56 93 ALA A N 1
ATOM 670 C CA . ALA A 1 93 ? -8.865 -3.144 7.243 1.00 95.56 93 ALA A CA 1
ATOM 671 C C . ALA A 1 93 ? -8.442 -3.991 6.039 1.00 95.56 93 ALA A C 1
ATOM 673 O O . ALA A 1 93 ? -8.956 -5.091 5.814 1.00 95.56 93 ALA A O 1
ATOM 674 N N . PHE A 1 94 ? -7.504 -3.472 5.254 1.00 96.50 94 PHE A N 1
ATOM 675 C CA . PHE A 1 94 ? -6.888 -4.180 4.144 1.00 96.50 94 PHE A CA 1
ATOM 676 C C . PHE A 1 94 ? -5.550 -4.801 4.577 1.00 96.50 94 PHE A C 1
ATOM 678 O O . PHE A 1 94 ? -4.658 -4.069 5.009 1.00 96.50 94 PHE A O 1
ATOM 685 N N . PRO A 1 95 ? -5.369 -6.126 4.478 1.00 95.69 95 PRO A N 1
ATOM 686 C CA . PRO A 1 95 ? -4.068 -6.730 4.716 1.00 95.69 95 PRO A CA 1
ATOM 687 C C . PRO A 1 95 ? -3.131 -6.372 3.559 1.00 95.69 95 PRO A C 1
ATOM 689 O O . PRO A 1 95 ? -3.457 -6.618 2.397 1.00 95.69 95 PRO A O 1
ATOM 692 N N . THR A 1 96 ? -1.973 -5.791 3.872 1.00 92.19 96 THR A N 1
ATOM 693 C CA . THR A 1 96 ? -0.931 -5.542 2.871 1.00 92.19 96 THR A CA 1
ATOM 694 C C . THR A 1 96 ? -0.478 -6.882 2.283 1.00 92.19 96 THR A C 1
ATOM 696 O O . THR A 1 96 ? -0.179 -7.793 3.055 1.00 92.19 96 THR A O 1
ATOM 699 N N . PRO A 1 97 ? -0.442 -7.045 0.951 1.00 93.75 97 PRO A N 1
ATOM 700 C CA . PRO A 1 97 ? 0.087 -8.259 0.345 1.00 93.75 97 PRO A CA 1
ATOM 701 C C . PRO A 1 97 ? 1.580 -8.438 0.643 1.00 93.75 97 PRO A C 1
ATOM 703 O O . PRO A 1 97 ? 2.341 -7.485 0.495 1.00 93.75 97 PRO A O 1
ATOM 706 N N . ASP A 1 98 ? 2.009 -9.665 0.949 1.00 92.44 98 ASP A N 1
ATOM 707 C CA . ASP A 1 98 ? 3.425 -10.002 1.192 1.00 92.44 98 ASP A CA 1
ATOM 708 C C . ASP A 1 98 ? 4.331 -9.604 0.008 1.00 92.44 98 ASP A C 1
ATOM 710 O O . ASP A 1 98 ? 5.492 -9.246 0.172 1.00 92.44 98 ASP A O 1
ATOM 714 N N . SER A 1 99 ? 3.792 -9.631 -1.215 1.00 91.50 99 SER A N 1
ATOM 715 C CA . SER A 1 99 ? 4.483 -9.205 -2.438 1.00 91.50 99 SER A CA 1
ATOM 716 C C . SER A 1 99 ? 4.828 -7.713 -2.471 1.00 91.50 99 SER A C 1
ATOM 718 O O . SER A 1 99 ? 5.621 -7.308 -3.312 1.00 91.50 99 SER A O 1
ATOM 720 N N . CYS A 1 100 ? 4.201 -6.900 -1.616 1.00 89.06 100 CYS A N 1
ATOM 721 C CA . CYS A 1 100 ? 4.442 -5.464 -1.467 1.00 89.06 100 CYS A CA 1
ATOM 722 C C . CYS A 1 100 ? 5.444 -5.141 -0.348 1.00 89.06 100 CYS A C 1
ATOM 724 O O . CYS A 1 100 ? 5.677 -3.966 -0.063 1.00 89.06 100 CYS A O 1
ATOM 726 N N . GLU A 1 101 ? 5.993 -6.155 0.319 1.00 86.12 101 GLU A N 1
ATOM 727 C CA . GLU A 1 101 ? 6.957 -6.004 1.404 1.00 86.12 101 GLU A CA 1
ATOM 728 C C . GLU A 1 101 ? 8.362 -6.390 0.921 1.00 86.12 101 GLU A C 1
ATOM 730 O O . GLU A 1 101 ? 8.530 -7.224 0.027 1.00 86.12 101 GLU A O 1
ATOM 735 N N . GLU A 1 102 ? 9.397 -5.770 1.497 1.00 74.25 102 GLU A N 1
ATOM 736 C CA . GLU A 1 102 ? 10.772 -6.204 1.244 1.00 74.25 102 GLU A CA 1
ATOM 737 C C . GLU A 1 102 ? 10.967 -7.626 1.789 1.00 74.25 102 GLU A C 1
ATOM 739 O O . GLU A 1 102 ? 10.754 -7.876 2.978 1.00 74.25 102 GLU A O 1
ATOM 744 N N . GLN A 1 103 ? 11.369 -8.549 0.911 1.00 55.28 103 GLN A N 1
ATOM 745 C CA . GLN A 1 103 ? 11.649 -9.949 1.254 1.00 55.28 103 GLN A CA 1
ATOM 746 C C . GLN A 1 103 ? 13.030 -10.155 1.886 1.00 55.28 103 GLN A C 1
ATOM 748 O O . GLN A 1 103 ? 14.002 -9.496 1.447 1.00 55.28 103 GLN A O 1
#

Sequence (103 aa):
MLKRVWLLGALLAALGCGSDPCEEASEKLCARACECGNGDCAFGDMTGSISFESRSDCEILFKFACEQEGAGDNIDWDQCIADTEAGQCAGDAFPTPDSCEEQ

Foldseek 3Di:
DDDDDDDDDPPDPPPPPPDPLLLVLQLLQLVLQCVLAPQWRWEDAPVDIDTHNDSVRSSVVSVVQVPDVPRCPQAPSVVQSVCSVVFDHRHNGTYRDPSSDRD

pLDDT: mean 82.48, std 17.95, range [39.03, 96.5]

Radius of gyration: 17.14 Å; chains: 1; bounding box: 33×40×58 Å